Protein AF-A0A9E5KV05-F1 (afdb_monomer_lite)

Secondary structure (DSSP, 8-state):
---EEGGGT-TT-------EEEEETTEEEESEE-PPP-

Foldseek 3Di:
DAAAACCVVCV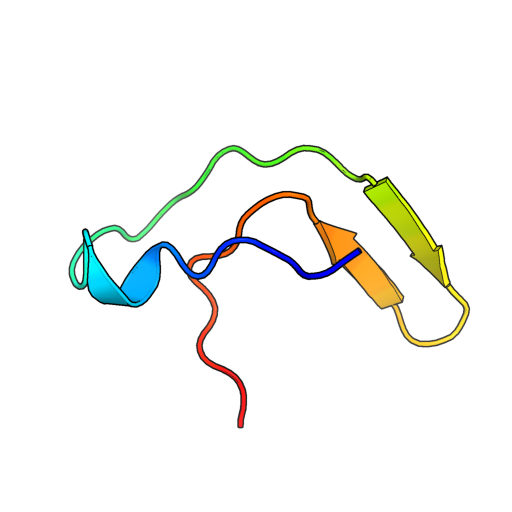PDDDDDWDFPDADPVGTGTNYDPDDDD

Structure (mmCIF, N/CA/C/O backbone):
data_AF-A0A9E5KV05-F1
#
_entry.id   AF-A0A9E5KV05-F1
#
loop_
_atom_site.group_PDB
_atom_site.id
_atom_site.type_symbol
_atom_site.label_atom_id
_atom_site.label_alt_id
_atom_site.label_comp_id
_atom_site.label_asym_id
_atom_site.label_entity_id
_atom_site.label_seq_id
_atom_site.pdbx_PDB_ins_code
_atom_site.Cartn_x
_atom_site.Cartn_y
_atom_site.Cartn_z
_atom_site.occupancy
_atom_site.B_iso_or_equiv
_atom_site.auth_seq_id
_atom_site.auth_comp_id
_atom_site.auth_asym_id
_atom_site.auth_atom_id
_atom_site.pdbx_PDB_model_num
ATOM 1 N N . MET A 1 1 ? -5.879 -9.461 5.948 1.00 60.09 1 MET A N 1
ATOM 2 C CA . MET A 1 1 ? -5.848 -8.559 4.777 1.00 60.09 1 MET A CA 1
ATOM 3 C C . MET A 1 1 ? -4.445 -7.980 4.703 1.00 60.09 1 MET A C 1
ATOM 5 O O . MET A 1 1 ? -3.949 -7.576 5.745 1.00 60.09 1 MET A O 1
ATOM 9 N N . HIS A 1 2 ? -3.779 -8.049 3.551 1.00 71.62 2 HIS A N 1
ATOM 10 C CA . HIS A 1 2 ? -2.406 -7.560 3.365 1.00 71.62 2 HIS A CA 1
ATOM 11 C C . HIS A 1 2 ? -2.434 -6.384 2.386 1.00 71.62 2 HIS A C 1
ATOM 13 O O . HIS A 1 2 ? -3.218 -6.429 1.439 1.00 71.62 2 HIS A O 1
ATOM 19 N N . SER A 1 3 ? -1.628 -5.351 2.637 1.00 86.19 3 SER A N 1
ATOM 20 C CA . SER A 1 3 ? -1.540 -4.174 1.764 1.00 86.19 3 SER A CA 1
ATOM 21 C C . SER A 1 3 ? -0.932 -4.567 0.415 1.00 86.19 3 SER A C 1
ATOM 23 O O . SER A 1 3 ? 0.022 -5.344 0.381 1.00 86.19 3 SER A O 1
ATOM 25 N N . GLN A 1 4 ? -1.471 -4.062 -0.694 1.00 92.31 4 GLN A N 1
ATOM 26 C CA . GLN A 1 4 ? -0.936 -4.323 -2.027 1.00 92.31 4 GLN A CA 1
ATOM 27 C C . GLN A 1 4 ? 0.407 -3.587 -2.220 1.00 92.31 4 GLN A C 1
ATOM 29 O O . GLN A 1 4 ? 0.442 -2.356 -2.127 1.00 92.31 4 GLN A O 1
ATOM 34 N N . PRO A 1 5 ? 1.512 -4.299 -2.517 1.00 92.62 5 PRO A N 1
ATOM 35 C CA . PRO A 1 5 ? 2.829 -3.688 -2.667 1.00 92.62 5 PRO A CA 1
ATOM 36 C C . PRO A 1 5 ? 3.024 -3.122 -4.083 1.00 92.62 5 PRO A C 1
ATOM 38 O O . PRO A 1 5 ? 3.467 -3.817 -4.999 1.00 92.62 5 PRO A O 1
ATOM 41 N N . ILE A 1 6 ? 2.708 -1.839 -4.263 1.00 94.88 6 ILE A N 1
ATOM 42 C CA . ILE A 1 6 ? 2.793 -1.137 -5.556 1.00 94.88 6 ILE A CA 1
ATOM 43 C C . ILE A 1 6 ? 4.245 -0.941 -6.002 1.00 94.88 6 ILE A C 1
ATOM 45 O O . ILE A 1 6 ? 4.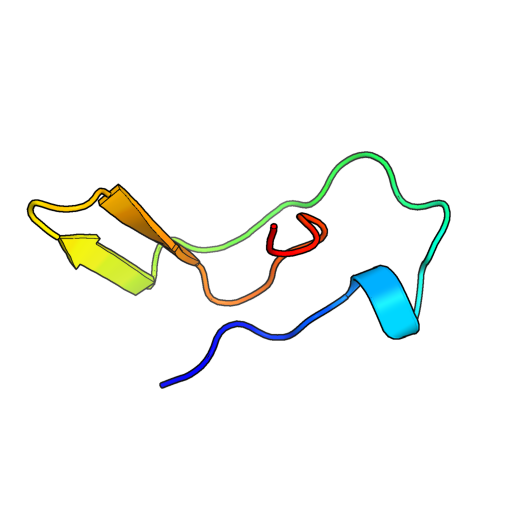531 -0.912 -7.197 1.00 94.88 6 ILE A O 1
ATOM 49 N N . TYR A 1 7 ? 5.188 -0.900 -5.061 1.00 93.25 7 TYR A N 1
ATOM 50 C CA . TYR A 1 7 ? 6.610 -0.689 -5.344 1.00 93.25 7 TYR A CA 1
ATOM 51 C C . TYR A 1 7 ? 7.249 -1.754 -6.263 1.00 93.25 7 TYR A C 1
ATOM 53 O O . TYR A 1 7 ? 8.285 -1.480 -6.864 1.00 93.25 7 TYR A O 1
ATOM 61 N N . TYR A 1 8 ? 6.648 -2.941 -6.431 1.00 92.81 8 TYR A N 1
ATOM 62 C CA . TYR A 1 8 ? 7.099 -3.927 -7.429 1.00 92.81 8 TYR A CA 1
ATOM 63 C C . TYR A 1 8 ? 6.647 -3.608 -8.858 1.00 92.81 8 TYR A C 1
ATOM 65 O O . TYR A 1 8 ? 7.308 -4.001 -9.817 1.00 92.81 8 TYR A O 1
ATOM 73 N N . GLN A 1 9 ? 5.500 -2.948 -9.003 1.00 94.31 9 GLN A N 1
ATOM 74 C CA . GLN A 1 9 ? 4.870 -2.654 -10.291 1.00 94.31 9 GLN A CA 1
ATOM 75 C C . GLN A 1 9 ? 5.318 -1.286 -10.807 1.00 94.31 9 GLN A C 1
ATOM 77 O O . GLN A 1 9 ? 5.635 -1.134 -11.985 1.00 94.31 9 GLN A O 1
ATOM 82 N N . GLU A 1 10 ? 5.400 -0.310 -9.905 1.00 93.25 10 GLU A N 1
ATOM 83 C CA . GLU A 1 10 ? 5.744 1.074 -10.207 1.00 93.25 10 GLU A CA 1
ATOM 84 C C . GLU A 1 10 ? 6.879 1.568 -9.293 1.00 93.25 10 GLU A C 1
ATOM 86 O O . GLU A 1 10 ? 6.668 2.393 -8.401 1.00 93.25 10 GLU A O 1
ATOM 91 N N . PRO A 1 11 ? 8.119 1.087 -9.497 1.00 90.81 11 PRO A N 1
ATOM 92 C CA . PRO A 1 11 ? 9.231 1.327 -8.570 1.00 90.81 11 PRO A CA 1
ATOM 93 C C . PRO A 1 11 ? 9.658 2.799 -8.462 1.00 90.81 11 PRO A C 1
ATOM 95 O O . PRO A 1 11 ? 10.361 3.172 -7.527 1.00 90.81 11 PRO A O 1
ATOM 98 N N . TYR A 1 12 ? 9.261 3.642 -9.418 1.00 93.81 12 TYR A N 1
ATOM 99 C CA . TYR A 1 12 ? 9.593 5.068 -9.440 1.00 93.81 12 TYR A CA 1
ATOM 100 C C . TYR A 1 12 ? 8.445 5.973 -8.971 1.00 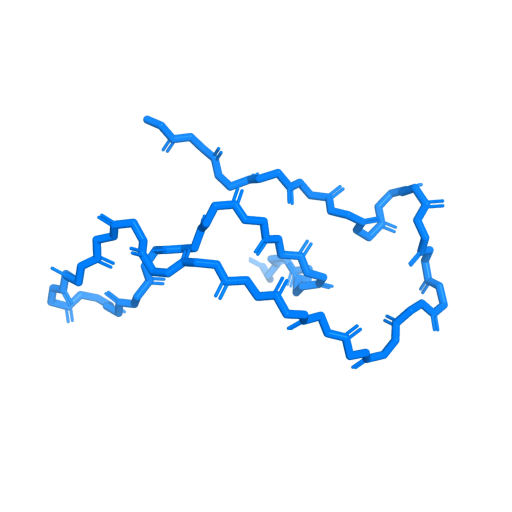93.81 12 TYR A C 1
ATOM 102 O O . TYR A 1 12 ? 8.623 7.195 -8.933 1.00 93.81 12 TYR A O 1
ATOM 110 N N . THR A 1 13 ? 7.286 5.409 -8.618 1.00 93.12 13 THR A N 1
ATOM 111 C CA . THR A 1 13 ? 6.140 6.175 -8.117 1.00 93.12 13 THR A CA 1
ATOM 112 C C . THR A 1 13 ? 6.447 6.714 -6.721 1.00 93.12 13 THR A C 1
ATOM 114 O O . THR A 1 13 ? 6.829 5.978 -5.816 1.00 93.12 13 THR A O 1
ATOM 117 N N . LYS A 1 14 ? 6.320 8.037 -6.558 1.00 93.81 14 LYS A N 1
ATOM 118 C CA . LYS A 1 14 ? 6.720 8.758 -5.332 1.00 93.81 14 LYS A CA 1
ATOM 119 C C . LYS A 1 14 ? 5.555 9.154 -4.431 1.00 93.81 14 LYS A C 1
ATOM 121 O O . LYS A 1 14 ? 5.778 9.472 -3.269 1.00 93.81 14 LYS A O 1
ATOM 126 N N . SER A 1 15 ? 4.342 9.144 -4.972 1.00 94.94 15 SER A N 1
ATOM 127 C CA . SER A 1 15 ? 3.117 9.514 -4.268 1.00 94.94 15 SER A CA 1
ATOM 128 C C . SER A 1 15 ? 2.041 8.490 -4.595 1.00 94.94 15 SER A C 1
ATOM 130 O O . SER A 1 15 ? 1.943 8.060 -5.742 1.00 94.94 15 SER A O 1
ATOM 132 N N . LEU A 1 16 ? 1.246 8.112 -3.596 1.00 94.62 16 LEU A N 1
ATOM 133 C CA . LEU A 1 16 ? 0.171 7.134 -3.726 1.00 94.62 16 LEU A CA 1
ATOM 134 C C . LEU A 1 16 ? -1.045 7.623 -2.941 1.00 94.62 16 LEU A C 1
ATOM 136 O O . LEU A 1 16 ? -0.935 7.869 -1.740 1.00 94.62 16 LEU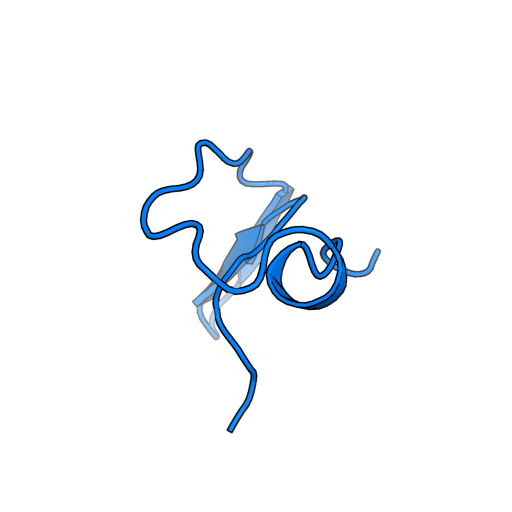 A O 1
ATOM 140 N N . ASP A 1 17 ? -2.192 7.705 -3.607 1.00 95.25 17 ASP A N 1
ATOM 141 C CA . ASP A 1 17 ? -3.476 7.826 -2.923 1.00 95.25 17 ASP A CA 1
ATOM 142 C C . ASP A 1 17 ? -3.905 6.425 -2.466 1.00 95.25 17 ASP A C 1
ATOM 144 O O . ASP A 1 17 ? -3.954 5.489 -3.268 1.00 95.25 17 ASP A O 1
ATOM 148 N N . ALA A 1 18 ? -4.170 6.259 -1.171 1.00 94.31 18 ALA A N 1
ATOM 149 C CA . ALA A 1 18 ? -4.504 4.973 -0.562 1.00 94.31 18 ALA A CA 1
ATOM 150 C C . ALA A 1 18 ? -5.646 5.122 0.449 1.00 94.31 18 ALA A C 1
ATOM 152 O O . ALA A 1 18 ? -5.820 6.172 1.075 1.00 94.31 18 ALA A O 1
ATOM 153 N N . THR A 1 19 ? -6.411 4.050 0.630 1.00 95.94 19 THR A N 1
ATOM 154 C CA . THR A 1 19 ? -7.523 3.985 1.576 1.00 95.94 19 THR A CA 1
ATOM 155 C C . THR A 1 19 ? -7.056 3.401 2.903 1.00 95.94 19 THR A C 1
ATOM 157 O O . THR A 1 19 ? -6.418 2.348 2.960 1.00 95.94 19 THR A O 1
ATOM 160 N N . VAL A 1 20 ? -7.433 4.051 4.004 1.00 95.38 20 VAL A N 1
ATOM 161 C CA . VAL A 1 20 ? -7.224 3.512 5.352 1.00 95.38 20 VAL A CA 1
ATOM 162 C C . VAL A 1 20 ? -8.182 2.345 5.585 1.00 95.38 20 VAL A C 1
ATOM 164 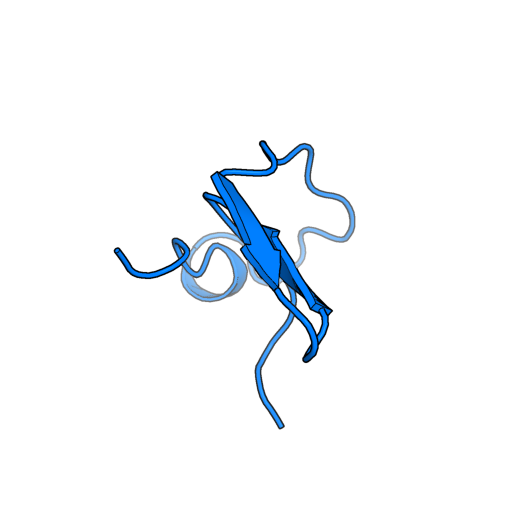O O . VAL A 1 20 ? -9.397 2.529 5.616 1.00 95.38 20 VAL A O 1
ATOM 167 N N . VAL A 1 21 ? -7.630 1.148 5.776 1.00 95.06 21 VAL A N 1
ATOM 168 C CA . VAL A 1 21 ? -8.396 -0.083 6.031 1.00 95.06 21 VAL A CA 1
ATOM 169 C C . VAL A 1 21 ? -8.596 -0.302 7.527 1.00 95.06 21 VAL A C 1
ATOM 171 O O . VAL A 1 21 ? -9.663 -0.737 7.953 1.00 95.06 21 VAL A O 1
ATOM 174 N N . ALA A 1 22 ? -7.577 -0.006 8.335 1.00 94.00 22 ALA A N 1
ATOM 175 C CA . ALA A 1 22 ? -7.655 -0.120 9.786 1.00 94.00 22 ALA A CA 1
ATOM 176 C C . ALA A 1 22 ? -6.680 0.833 10.481 1.00 94.00 22 ALA A C 1
ATOM 178 O O . ALA A 1 22 ? -5.628 1.181 9.944 1.00 94.00 22 ALA A O 1
ATOM 179 N N . ILE A 1 23 ? -7.024 1.206 11.710 1.00 95.25 23 ILE A N 1
ATOM 180 C CA . ILE A 1 23 ? -6.160 1.955 12.621 1.00 95.25 23 ILE A CA 1
ATOM 181 C C . ILE A 1 23 ? -5.922 1.058 13.833 1.00 95.25 23 ILE A C 1
ATOM 183 O O . ILE A 1 23 ? -6.869 0.561 14.441 1.00 95.25 23 ILE A O 1
ATOM 187 N N . THR A 1 24 ? -4.656 0.820 14.142 1.00 93.88 24 THR A N 1
ATOM 188 C CA . THR A 1 24 ? -4.188 -0.059 15.218 1.00 93.88 24 THR A CA 1
ATOM 189 C C . THR A 1 24 ? -3.310 0.732 16.180 1.00 93.88 24 THR A C 1
ATOM 191 O O . THR A 1 24 ? -2.863 1.833 15.858 1.00 93.88 24 THR A O 1
ATOM 194 N N . GLU A 1 25 ? -3.007 0.164 17.346 1.00 95.75 25 GLU A N 1
ATOM 195 C CA . GLU A 1 25 ? -2.074 0.789 18.293 1.00 95.75 25 GLU A CA 1
ATOM 196 C C . GLU A 1 25 ? -0.652 0.920 17.722 1.00 95.75 25 GLU A C 1
ATOM 198 O O . GLU A 1 25 ? 0.078 1.829 18.109 1.00 95.75 25 GLU A O 1
ATOM 203 N N . GLN A 1 26 ? -0.262 0.054 16.776 1.00 89.56 26 GLN A N 1
ATOM 204 C CA . GLN A 1 26 ? 1.044 0.124 16.111 1.00 89.56 26 GLN A CA 1
ATOM 205 C C . GLN A 1 26 ? 1.077 1.091 14.917 1.00 89.56 26 GLN A C 1
ATOM 207 O O . GLN A 1 26 ? 2.156 1.377 14.402 1.00 89.56 26 GLN A O 1
ATOM 212 N N . GLY A 1 27 ? -0.076 1.586 14.458 1.00 91.06 27 GLY A N 1
ATOM 213 C CA . GLY A 1 27 ? -0.163 2.492 13.315 1.00 91.06 27 GLY A CA 1
ATOM 214 C C . GLY A 1 27 ? -1.334 2.204 12.380 1.00 91.06 27 GLY A C 1
ATOM 215 O O . GLY A 1 27 ? -2.352 1.626 12.766 1.00 91.06 27 GLY A O 1
ATOM 216 N N . VAL A 1 28 ? -1.194 2.638 11.128 1.00 92.88 28 VAL A N 1
ATOM 217 C CA . VAL A 1 28 ? -2.264 2.634 10.123 1.00 92.88 28 VAL A CA 1
ATOM 218 C C . VAL A 1 28 ? -2.019 1.539 9.089 1.00 92.88 28 VAL A C 1
ATOM 220 O O . VAL A 1 28 ? -0.913 1.400 8.573 1.00 92.88 28 VAL A O 1
ATOM 223 N N . ILE A 1 29 ? -3.065 0.782 8.764 1.00 92.88 29 ILE A N 1
ATOM 224 C CA . ILE A 1 29 ? -3.055 -0.227 7.703 1.00 92.88 29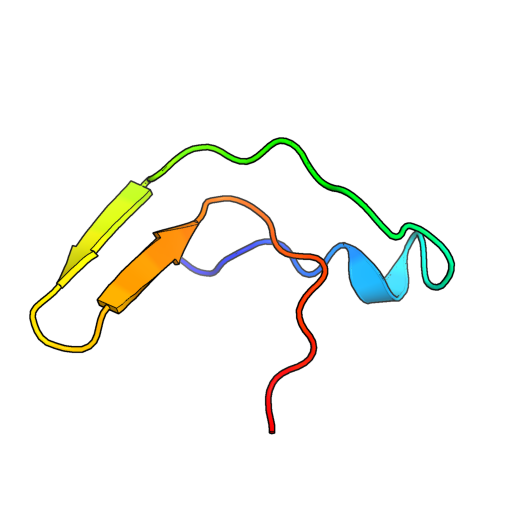 ILE A CA 1
ATOM 225 C C . ILE A 1 29 ? -3.760 0.354 6.477 1.00 92.88 29 ILE A C 1
ATOM 227 O O . ILE A 1 29 ? -4.920 0.764 6.560 1.00 92.88 29 ILE A O 1
ATOM 231 N N . LEU A 1 30 ? -3.058 0.354 5.345 1.00 94.88 30 LEU A N 1
ATOM 232 C CA . LEU A 1 30 ? -3.548 0.832 4.052 1.00 94.88 30 LEU A CA 1
ATOM 233 C C . LEU A 1 30 ? -3.889 -0.338 3.122 1.00 94.88 30 LEU A C 1
ATOM 235 O O . LEU A 1 30 ? -3.306 -1.421 3.230 1.00 94.88 30 LEU A O 1
ATOM 239 N N . ASP A 1 31 ? -4.801 -0.114 2.183 1.00 95.38 31 ASP A N 1
ATOM 240 C CA . ASP A 1 31 ? -5.150 -1.063 1.118 1.00 95.38 31 ASP A CA 1
ATOM 241 C C . ASP A 1 31 ? -3.986 -1.309 0.146 1.00 95.38 31 ASP A C 1
ATOM 243 O O . ASP A 1 31 ? -3.750 -2.451 -0.248 1.00 95.38 31 ASP A O 1
ATOM 247 N N . GLN A 1 32 ? -3.215 -0.269 -0.165 1.00 94.75 32 GLN A N 1
ATOM 248 C CA . GLN A 1 32 ? -2.041 -0.296 -1.035 1.00 94.75 32 GLN A CA 1
ATOM 249 C C . GLN A 1 32 ? -0.909 0.582 -0.492 1.00 94.75 32 GLN A C 1
ATOM 251 O O . GLN A 1 32 ? -1.140 1.537 0.250 1.00 94.75 32 GLN A O 1
ATOM 256 N N . THR A 1 33 ? 0.335 0.257 -0.852 1.00 94.56 33 THR A N 1
ATOM 257 C CA . THR A 1 33 ? 1.518 0.973 -0.363 1.00 94.56 33 THR A CA 1
ATOM 258 C C . THR A 1 33 ? 2.661 1.009 -1.379 1.00 94.56 33 THR A C 1
ATOM 260 O O . THR A 1 33 ? 2.937 0.026 -2.070 1.00 94.56 33 THR A O 1
ATOM 263 N N . ILE A 1 34 ? 3.358 2.148 -1.434 1.00 95.00 34 ILE A N 1
ATOM 264 C CA . ILE A 1 34 ? 4.669 2.308 -2.090 1.00 95.00 34 ILE A CA 1
ATOM 265 C C . ILE A 1 34 ? 5.832 2.221 -1.088 1.00 95.00 34 ILE A C 1
ATOM 267 O O . ILE A 1 34 ? 6.991 2.212 -1.493 1.00 95.00 34 ILE A O 1
ATOM 271 N N . CYS A 1 35 ? 5.545 2.148 0.216 1.00 91.38 35 CYS A N 1
ATOM 272 C CA . CYS A 1 35 ? 6.565 2.053 1.254 1.00 91.38 35 CYS A CA 1
ATOM 273 C C . CYS A 1 35 ? 7.128 0.630 1.308 1.00 91.38 35 CYS A C 1
ATOM 275 O O . CYS A 1 35 ? 6.388 -0.326 1.558 1.00 91.38 35 CYS A O 1
ATOM 277 N N . TYR A 1 36 ? 8.436 0.502 1.094 1.00 88.69 36 TYR A N 1
ATOM 278 C CA . TYR A 1 36 ? 9.148 -0.762 1.240 1.00 88.69 36 TYR A CA 1
ATOM 279 C C . TYR A 1 36 ? 9.367 -1.062 2.735 1.00 88.69 36 TYR A C 1
ATOM 281 O O . TYR A 1 36 ? 9.785 -0.156 3.458 1.00 88.69 36 TYR A O 1
ATOM 289 N N . PRO A 1 37 ? 9.066 -2.278 3.220 1.00 85.69 37 PRO A N 1
ATOM 290 C CA . PRO A 1 37 ? 9.299 -2.635 4.617 1.00 85.69 37 PRO A CA 1
ATOM 291 C C . PRO A 1 37 ? 10.804 -2.727 4.913 1.00 85.69 37 PRO A C 1
ATOM 293 O O . PRO A 1 37 ? 11.552 -3.284 4.108 1.00 85.69 37 PRO A O 1
ATOM 296 N N . GLU A 1 38 ? 11.231 -2.186 6.058 1.00 77.75 38 GLU A N 1
ATOM 297 C CA . GLU A 1 38 ? 12.575 -2.418 6.620 1.00 77.75 38 GLU A CA 1
ATOM 298 C C . GLU A 1 38 ? 12.697 -3.807 7.263 1.00 77.75 38 GLU A C 1
ATOM 300 O O . GLU A 1 38 ? 11.704 -4.275 7.872 1.00 77.75 38 GLU A O 1
#

Sequence (38 aa):
MHSQPIYYQEPYTKSLDATVVAITEQGVILDQTICYPE

Radius of gyration: 10.3 Å; chains: 1; bounding box: 21×18×29 Å

pLDDT: mean 91.36, std 7.04, range [60.09, 95.94]